Protein AF-A0A521TZN9-F1 (afdb_monomer_lite)

Radius of gyration: 21.46 Å; chains: 1; bounding box: 50×12×67 Å

Secondary structure (DSSP, 8-st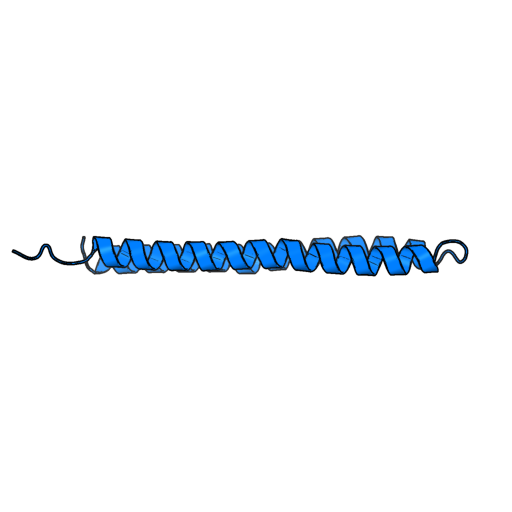ate):
--HHHHHHHHHHHHHHHHH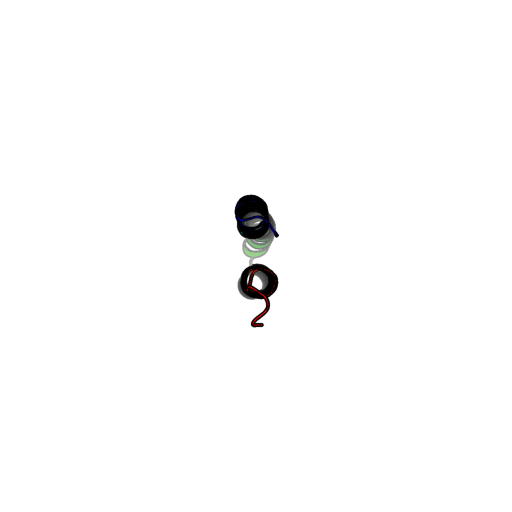HHHHHHHHHHHHHHHHHHHHHHHHTSTTTHHHHHHHHHHHHHHHHHHHHHHHHHHHHHHHHHHHHHHHTTSPP--

Sequence (94 aa):
MSPTDKRRLQGLRALLQDVVEHGSTAVERVHRTTADRTFAVLEAIPPVAGVAKVARDVHGAVLTGVYGSIRQVNRAVGEVLTAVIEESTKPEEE

Structure (mmCIF, N/CA/C/O backbone):
data_AF-A0A521TZN9-F1
#
_entry.id   AF-A0A521TZN9-F1
#
loop_
_atom_site.group_PDB
_atom_site.id
_atom_site.type_symbol
_atom_site.label_atom_id
_atom_site.label_alt_id
_atom_site.label_comp_id
_atom_site.label_asym_id
_atom_site.label_entity_id
_atom_site.label_seq_id
_atom_site.pdbx_PDB_ins_code
_atom_site.Cartn_x
_atom_site.Cartn_y
_atom_site.Cartn_z
_atom_site.occupancy
_atom_site.B_iso_or_equiv
_atom_site.auth_seq_id
_atom_site.auth_comp_id
_atom_site.auth_asym_id
_atom_site.auth_atom_id
_atom_site.pdbx_PDB_model_num
ATOM 1 N N . MET A 1 1 ? -21.895 6.526 28.812 1.00 65.25 1 MET A N 1
ATOM 2 C CA . MET A 1 1 ? -22.161 6.725 27.362 1.00 65.25 1 MET A CA 1
ATOM 3 C C . MET A 1 1 ? -23.304 5.809 26.930 1.00 65.25 1 MET A C 1
ATOM 5 O O . MET A 1 1 ? -23.363 4.698 27.444 1.00 65.25 1 MET A O 1
ATOM 9 N N . SER A 1 2 ? -24.228 6.229 26.051 1.00 80.75 2 SER A N 1
ATOM 10 C CA . SER A 1 2 ? -25.355 5.354 25.678 1.00 80.75 2 SER A CA 1
ATOM 11 C C . SER A 1 2 ? -24.897 4.184 24.782 1.00 80.75 2 SER A C 1
ATOM 13 O O . SER A 1 2 ? -23.921 4.324 24.036 1.00 80.75 2 SER A O 1
ATOM 15 N N . PRO A 1 3 ? -25.606 3.037 24.774 1.00 80.88 3 PRO A N 1
ATOM 16 C CA . PRO A 1 3 ? -25.299 1.917 23.875 1.00 80.88 3 PRO A CA 1
ATOM 17 C C . PRO A 1 3 ? -25.304 2.306 22.388 1.00 80.88 3 PRO A C 1
ATOM 19 O O . PRO A 1 3 ? -24.597 1.717 21.570 1.00 80.88 3 PRO A O 1
ATOM 22 N N . THR A 1 4 ? -26.106 3.307 22.024 1.00 87.62 4 THR A N 1
ATOM 23 C CA . THR A 1 4 ? -26.189 3.830 20.658 1.00 87.62 4 THR A CA 1
ATOM 24 C C . THR A 1 4 ? -24.956 4.652 20.294 1.00 87.62 4 THR A C 1
ATOM 26 O O . THR A 1 4 ? -24.451 4.505 19.182 1.00 87.62 4 THR A O 1
ATOM 29 N N . ASP A 1 5 ? -24.421 5.441 21.225 1.00 89.12 5 ASP A N 1
ATOM 30 C CA . ASP A 1 5 ? -23.203 6.228 20.999 1.00 89.12 5 ASP A CA 1
ATOM 31 C C . ASP A 1 5 ? -21.978 5.322 20.821 1.00 89.12 5 ASP A C 1
ATOM 33 O O . ASP A 1 5 ? -21.189 5.531 19.899 1.00 89.12 5 ASP A O 1
ATOM 37 N N . LYS A 1 6 ? -21.878 4.238 21.610 1.00 89.56 6 LYS A N 1
ATOM 38 C CA . LYS A 1 6 ? -20.833 3.209 21.446 1.00 89.56 6 LYS A CA 1
ATOM 39 C C . LYS A 1 6 ? -20.846 2.600 20.041 1.00 89.56 6 LYS A C 1
ATOM 41 O O . LYS A 1 6 ? -19.811 2.549 19.380 1.00 89.56 6 LYS A O 1
ATOM 46 N N . ARG A 1 7 ? -22.020 2.175 19.557 1.00 91.00 7 ARG A N 1
ATOM 47 C CA . ARG A 1 7 ? -22.167 1.601 18.206 1.00 91.00 7 ARG A CA 1
ATOM 48 C C . ARG A 1 7 ? -21.790 2.595 17.108 1.00 91.00 7 ARG A C 1
ATOM 50 O O . ARG A 1 7 ? -21.160 2.205 16.131 1.00 91.00 7 ARG A O 1
ATOM 57 N N . ARG A 1 8 ? -22.146 3.874 17.268 1.00 92.62 8 ARG A N 1
ATOM 58 C CA . ARG A 1 8 ? -21.775 4.933 16.313 1.00 92.62 8 ARG A CA 1
ATOM 59 C C . ARG A 1 8 ? -20.261 5.131 16.246 1.00 92.62 8 ARG A C 1
ATOM 61 O O . ARG A 1 8 ? -19.719 5.189 15.147 1.00 92.62 8 ARG A O 1
ATOM 68 N N . LEU A 1 9 ? -19.581 5.169 17.393 1.00 93.06 9 LEU A N 1
ATOM 69 C CA . LEU A 1 9 ? -18.118 5.268 17.471 1.00 93.06 9 LEU A CA 1
ATOM 70 C C . LEU A 1 9 ? -17.419 4.062 16.831 1.00 93.06 9 LEU A C 1
ATOM 72 O O . LEU A 1 9 ? -16.496 4.243 16.039 1.00 93.06 9 LEU A O 1
ATOM 76 N N . GLN A 1 10 ? -17.892 2.844 17.110 1.00 91.88 10 GLN A N 1
ATOM 77 C CA . GLN A 1 10 ? -17.362 1.627 16.485 1.00 91.88 10 GLN A CA 1
ATOM 78 C C . GLN A 1 10 ? -17.556 1.631 14.963 1.00 91.88 10 GLN A C 1
ATOM 80 O O . GLN A 1 10 ? -16.624 1.311 14.226 1.00 91.88 10 GLN A O 1
ATOM 85 N N . GLY A 1 11 ? -18.735 2.046 14.491 1.00 94.06 11 GLY A N 1
ATOM 86 C CA . GLY A 1 11 ? -19.019 2.185 13.064 1.00 94.06 11 GLY A CA 1
ATOM 87 C C . GLY A 1 11 ? -18.118 3.216 12.384 1.0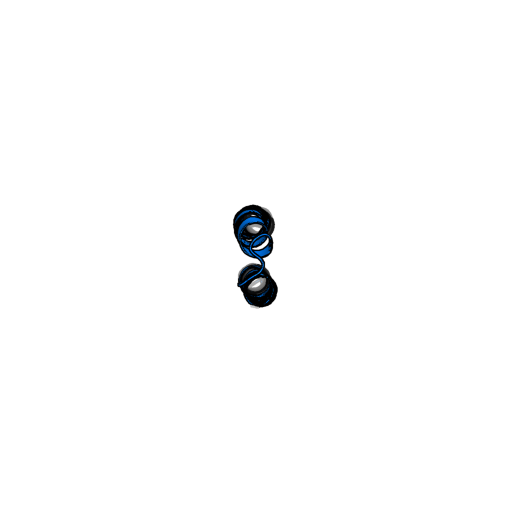0 94.06 11 GLY A C 1
ATOM 88 O O . GLY A 1 11 ? -17.529 2.922 11.348 1.00 94.06 11 GLY A O 1
ATOM 89 N N . LEU A 1 12 ? -17.943 4.396 12.987 1.00 94.94 12 LEU A N 1
ATOM 90 C CA . LEU A 1 12 ? -17.044 5.427 12.463 1.00 94.94 12 LEU A CA 1
ATOM 91 C C . LEU A 1 12 ? -15.592 4.936 12.400 1.00 94.94 12 LEU A C 1
ATOM 93 O O . LEU A 1 12 ? -14.934 5.113 11.378 1.00 94.94 12 LEU A O 1
ATOM 97 N N . ARG A 1 13 ? -15.103 4.283 13.462 1.00 94.44 13 ARG A N 1
ATOM 98 C CA . ARG A 1 13 ? -13.762 3.680 13.486 1.00 94.44 13 ARG A CA 1
ATOM 99 C C . ARG A 1 13 ? -13.588 2.672 12.352 1.00 94.44 13 ARG A C 1
ATOM 101 O O . ARG A 1 13 ? -12.567 2.717 11.674 1.00 94.44 13 ARG A O 1
ATOM 108 N N . ALA A 1 14 ? -14.565 1.788 12.134 1.00 94.75 14 ALA A N 1
ATOM 109 C CA . ALA A 1 14 ? -14.505 0.792 11.064 1.00 94.75 14 ALA A CA 1
ATOM 110 C C . ALA A 1 14 ? -14.454 1.451 9.676 1.00 94.75 14 ALA A C 1
ATOM 112 O O . ALA A 1 14 ? -13.587 1.115 8.877 1.00 94.75 14 ALA A O 1
ATOM 113 N N . LEU A 1 15 ? -15.298 2.459 9.430 1.00 96.44 15 LEU A N 1
ATOM 114 C CA . LEU A 1 15 ? -15.291 3.210 8.171 1.00 96.44 15 LEU A CA 1
ATOM 115 C C . LEU A 1 15 ? -13.942 3.883 7.903 1.00 96.44 15 LEU A C 1
ATOM 117 O O . LEU A 1 15 ? -13.422 3.801 6.794 1.00 96.44 15 LEU A O 1
ATOM 121 N N . LEU A 1 16 ? -13.361 4.541 8.910 1.00 95.12 16 LEU A N 1
ATOM 122 C CA . LEU A 1 16 ? -12.053 5.183 8.765 1.00 95.12 16 LEU A CA 1
ATOM 123 C C . LEU A 1 16 ? -10.953 4.157 8.474 1.00 95.12 16 LEU A C 1
ATOM 125 O O . LEU A 1 16 ? -10.121 4.388 7.596 1.00 95.12 16 LEU A O 1
ATOM 129 N N . GLN A 1 17 ? -10.975 3.016 9.165 1.00 94.81 17 GLN A N 1
ATOM 130 C CA . GLN A 1 17 ? -10.014 1.942 8.942 1.00 94.81 17 GLN A CA 1
ATOM 131 C C . GLN A 1 17 ? -10.105 1.393 7.510 1.00 94.81 17 GLN A C 1
ATOM 133 O O . GLN A 1 17 ? -9.070 1.247 6.854 1.00 94.81 17 GLN A O 1
ATOM 138 N N . ASP A 1 18 ? -11.316 1.157 7.004 1.00 96.12 18 ASP A N 1
ATOM 139 C CA . ASP A 1 18 ? -11.545 0.668 5.640 1.00 96.12 18 ASP A CA 1
ATOM 140 C C . ASP A 1 18 ? -11.105 1.691 4.587 1.00 96.12 18 ASP A C 1
ATOM 142 O O . ASP A 1 18 ? -10.473 1.334 3.589 1.00 96.12 18 ASP A O 1
ATOM 146 N N . VAL A 1 19 ? -11.372 2.981 4.818 1.00 97.19 19 VAL A N 1
ATOM 147 C CA . VAL A 1 19 ? -10.929 4.063 3.925 1.00 97.19 19 VAL A CA 1
ATOM 148 C C . VAL A 1 19 ? -9.407 4.094 3.811 1.00 97.19 19 VAL A C 1
ATOM 150 O O . VAL A 1 19 ? -8.885 4.206 2.702 1.00 97.19 19 VAL A O 1
ATOM 153 N N . VAL A 1 20 ? -8.675 3.965 4.921 1.00 95.44 20 VAL A N 1
ATOM 154 C CA . VAL A 1 20 ? -7.204 3.947 4.893 1.00 95.44 20 VAL A CA 1
ATOM 155 C C . VAL A 1 20 ? -6.677 2.676 4.219 1.00 95.44 20 VAL A C 1
ATOM 157 O O . VAL A 1 20 ? -5.751 2.753 3.406 1.00 95.44 20 VAL A O 1
ATOM 160 N N . GLU A 1 21 ? -7.273 1.513 4.490 1.00 95.25 21 GLU A N 1
ATOM 161 C CA . GLU A 1 21 ? -6.877 0.237 3.875 1.00 95.25 21 GLU A CA 1
ATOM 162 C C . GLU A 1 21 ? -7.047 0.279 2.347 1.00 95.25 21 GLU A C 1
ATOM 164 O O . GLU A 1 21 ? -6.112 0.002 1.584 1.00 95.25 21 GLU A O 1
ATOM 169 N N . HIS A 1 22 ? -8.225 0.684 1.874 1.00 96.75 22 HIS A N 1
ATOM 170 C CA . HIS A 1 22 ? -8.521 0.739 0.446 1.00 96.75 22 HIS A CA 1
ATOM 171 C C . HIS A 1 22 ? -7.831 1.912 -0.249 1.00 96.75 22 HIS A C 1
ATOM 173 O O . HIS A 1 22 ? -7.318 1.747 -1.358 1.00 96.75 22 HIS A O 1
ATOM 179 N N . GLY A 1 23 ? -7.755 3.070 0.407 1.00 96.75 23 GLY A N 1
ATOM 180 C CA . GLY A 1 23 ? -7.058 4.245 -0.104 1.00 96.75 23 GLY A CA 1
ATOM 181 C C . GLY A 1 23 ? -5.573 3.967 -0.313 1.00 96.75 23 GLY A C 1
ATOM 182 O O . GLY A 1 23 ? -5.061 4.159 -1.415 1.00 96.75 23 GLY A O 1
ATOM 183 N N . SER A 1 24 ? -4.888 3.425 0.699 1.00 96.38 24 SER A N 1
ATOM 184 C CA . SER A 1 24 ? -3.469 3.061 0.584 1.00 96.38 24 SER A CA 1
ATOM 185 C C . SER A 1 24 ? -3.227 2.035 -0.529 1.00 96.38 24 SER A C 1
ATOM 187 O O . SER A 1 24 ? -2.299 2.197 -1.316 1.00 96.38 24 SER A O 1
ATOM 189 N N . THR A 1 25 ? -4.110 1.044 -0.678 1.00 96.75 25 THR A N 1
ATOM 190 C CA . THR A 1 25 ? -4.049 0.047 -1.761 1.00 96.75 25 THR A CA 1
ATOM 191 C C . THR A 1 25 ? -4.244 0.668 -3.150 1.00 96.75 25 THR A C 1
ATOM 193 O O . THR A 1 25 ? -3.579 0.279 -4.116 1.00 96.75 25 THR A O 1
ATOM 196 N N . ALA A 1 26 ? -5.153 1.635 -3.283 1.00 97.75 26 ALA A N 1
ATOM 197 C CA . ALA A 1 26 ? -5.376 2.341 -4.541 1.00 97.75 26 ALA A CA 1
ATOM 198 C C . ALA A 1 26 ? -4.146 3.170 -4.937 1.00 97.75 26 ALA A C 1
ATOM 200 O O . ALA A 1 26 ? -3.689 3.084 -6.080 1.00 97.75 26 ALA A O 1
ATOM 201 N N . VAL A 1 27 ? -3.567 3.910 -3.987 1.00 97.81 27 VAL A N 1
ATOM 202 C CA . VAL A 1 27 ? -2.351 4.698 -4.228 1.00 97.81 27 VAL A CA 1
ATOM 203 C C . VAL A 1 27 ? -1.166 3.782 -4.553 1.00 97.81 27 VAL A C 1
ATOM 205 O O . VAL A 1 27 ? -0.455 4.049 -5.520 1.00 97.81 27 VAL A O 1
ATOM 208 N N . GLU A 1 28 ? -0.992 2.667 -3.834 1.00 97.94 28 GLU A N 1
ATOM 209 C CA . GLU A 1 28 ? 0.050 1.669 -4.117 1.00 97.94 28 GLU A CA 1
ATOM 210 C C . GLU A 1 28 ? -0.015 1.185 -5.572 1.00 97.94 28 GLU A C 1
ATOM 212 O O . GLU A 1 28 ? 1.003 1.105 -6.260 1.00 97.94 28 GLU A O 1
ATOM 217 N N . ARG A 1 29 ? -1.224 0.906 -6.072 1.00 97.38 29 ARG A N 1
ATOM 218 C CA . ARG A 1 29 ? -1.442 0.455 -7.452 1.00 97.38 29 ARG A CA 1
ATOM 219 C C . ARG A 1 29 ? -1.043 1.513 -8.476 1.00 97.38 29 ARG A C 1
ATOM 221 O O . ARG A 1 29 ? -0.387 1.177 -9.463 1.00 97.38 29 ARG A O 1
ATOM 228 N N . VAL A 1 30 ? -1.433 2.769 -8.260 1.00 98.06 30 VAL A N 1
ATOM 229 C CA . VAL A 1 30 ? -1.079 3.881 -9.160 1.00 98.06 30 VAL A CA 1
ATOM 230 C C . VAL A 1 30 ? 0.431 4.107 -9.162 1.00 98.06 30 VAL A C 1
ATOM 232 O O . VAL A 1 30 ? 1.030 4.233 -10.232 1.00 98.06 30 VAL A O 1
ATOM 235 N N . HI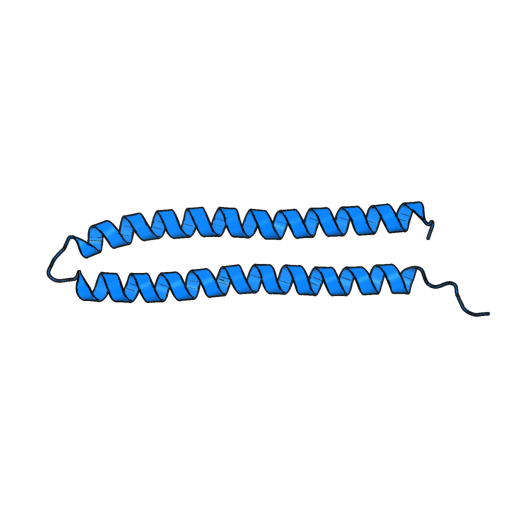S A 1 31 ? 1.055 4.088 -7.984 1.00 97.62 31 HIS A N 1
ATOM 236 C CA . HIS A 1 31 ? 2.497 4.248 -7.833 1.00 97.62 31 HIS A CA 1
ATOM 237 C C . HIS A 1 31 ? 3.248 3.115 -8.552 1.00 97.62 31 HIS A C 1
ATOM 239 O O . HIS A 1 31 ? 4.106 3.387 -9.392 1.00 97.62 31 HIS A O 1
ATOM 245 N N . ARG A 1 32 ? 2.852 1.853 -8.325 1.00 97.81 32 ARG A N 1
ATOM 246 C CA . ARG A 1 32 ? 3.417 0.678 -9.010 1.00 97.81 32 ARG A CA 1
ATOM 247 C C . ARG A 1 32 ? 3.289 0.790 -10.528 1.00 97.81 32 ARG A C 1
ATOM 249 O O . ARG A 1 32 ? 4.291 0.713 -11.226 1.00 97.81 32 ARG A O 1
ATOM 256 N N . THR A 1 33 ? 2.084 1.069 -11.028 1.00 97.12 33 THR A N 1
ATOM 257 C CA . THR A 1 33 ? 1.815 1.202 -12.474 1.00 97.12 33 THR A CA 1
ATOM 258 C C . THR A 1 33 ? 2.670 2.294 -13.117 1.00 97.12 33 THR A C 1
ATOM 260 O O . THR A 1 33 ? 3.140 2.146 -14.244 1.00 97.12 33 THR A O 1
ATOM 263 N N . THR A 1 34 ? 2.869 3.405 -12.407 1.00 96.94 34 THR A N 1
ATOM 264 C CA . THR A 1 34 ? 3.689 4.519 -12.891 1.00 96.94 34 THR A CA 1
ATOM 265 C C . THR A 1 34 ? 5.162 4.124 -12.964 1.00 96.94 34 THR A C 1
ATOM 267 O O . THR A 1 34 ? 5.788 4.320 -14.004 1.00 96.94 34 THR A O 1
ATOM 270 N N . ALA A 1 35 ? 5.696 3.501 -11.911 1.00 97.19 35 ALA A N 1
ATOM 271 C CA . ALA A 1 35 ? 7.072 3.012 -11.898 1.00 97.19 35 ALA A CA 1
ATOM 272 C C . ALA A 1 35 ? 7.308 1.932 -12.966 1.00 97.19 35 ALA A C 1
ATOM 274 O O . ALA A 1 35 ? 8.325 1.956 -13.656 1.00 97.19 35 ALA A O 1
ATOM 275 N N . ASP A 1 36 ? 6.345 1.029 -13.161 1.00 97.06 36 ASP A N 1
ATOM 276 C CA . ASP A 1 36 ? 6.443 -0.062 -14.130 1.00 97.06 36 ASP A CA 1
ATOM 277 C C . ASP A 1 36 ? 6.627 0.426 -15.566 1.00 97.06 36 ASP A C 1
ATOM 279 O O . ASP A 1 36 ? 7.399 -0.164 -16.326 1.00 97.06 36 ASP A O 1
ATOM 283 N N . ARG A 1 37 ? 5.947 1.516 -15.936 1.00 97.56 37 ARG A N 1
ATOM 284 C CA . ARG A 1 37 ? 6.118 2.147 -17.251 1.00 97.56 37 ARG A CA 1
ATOM 285 C C . ARG A 1 37 ? 7.532 2.690 -17.420 1.00 97.56 37 ARG A C 1
ATOM 287 O O . ARG A 1 37 ? 8.150 2.457 -18.454 1.00 97.56 37 ARG A O 1
ATOM 294 N N . THR A 1 38 ? 8.057 3.366 -16.403 1.00 96.12 38 THR A N 1
ATOM 295 C CA . THR A 1 38 ? 9.415 3.923 -16.428 1.00 96.12 38 THR A CA 1
ATOM 296 C C . THR A 1 38 ? 10.471 2.823 -16.523 1.00 96.12 38 THR A C 1
ATOM 298 O O . THR A 1 38 ? 11.352 2.894 -17.378 1.00 96.12 38 THR A O 1
ATOM 301 N N . PHE A 1 39 ? 10.366 1.771 -15.705 1.00 98.19 39 PHE A N 1
ATOM 302 C CA . PHE A 1 39 ? 11.304 0.648 -15.755 1.00 98.19 39 PHE A CA 1
ATOM 303 C C . PHE A 1 39 ? 11.230 -0.109 -17.080 1.00 98.19 39 PHE A C 1
ATOM 305 O O . PHE A 1 39 ? 12.273 -0.450 -17.624 1.00 98.19 39 PHE A O 1
ATOM 312 N N . ALA A 1 40 ? 10.040 -0.287 -17.663 1.00 97.62 40 ALA A N 1
ATOM 313 C CA . ALA A 1 40 ? 9.907 -0.914 -18.979 1.00 97.62 40 ALA A CA 1
ATOM 314 C C . ALA A 1 40 ? 10.683 -0.163 -20.078 1.00 97.62 40 ALA A C 1
ATOM 316 O O . ALA A 1 40 ? 11.308 -0.798 -20.925 1.00 97.62 40 ALA A O 1
ATOM 317 N N . VAL A 1 41 ? 10.692 1.175 -20.045 1.00 98.06 41 VAL A N 1
ATOM 318 C CA . VAL A 1 41 ? 11.486 1.985 -20.986 1.00 98.06 41 VAL A CA 1
ATOM 319 C C . VAL A 1 41 ? 12.987 1.771 -20.773 1.00 98.06 41 VAL A C 1
ATOM 321 O O . VAL A 1 41 ? 13.719 1.585 -21.742 1.00 98.06 41 VAL A O 1
ATOM 324 N N . LEU A 1 42 ? 13.457 1.760 -19.522 1.00 97.69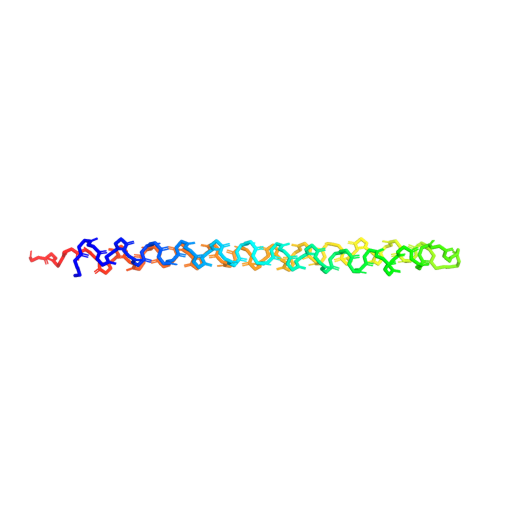 42 LEU A N 1
ATOM 325 C CA . LEU A 1 42 ? 14.878 1.563 -19.207 1.00 97.69 42 LEU A CA 1
ATOM 326 C C . LEU A 1 42 ? 15.361 0.144 -19.532 1.00 97.69 42 LEU A C 1
ATOM 328 O O . LEU A 1 42 ? 16.469 -0.042 -20.027 1.00 97.69 42 LEU A O 1
ATOM 332 N N . GLU A 1 43 ? 14.522 -0.861 -19.297 1.00 97.75 43 GLU A N 1
ATOM 333 C CA . GLU A 1 43 ? 14.826 -2.262 -19.591 1.00 97.75 43 GLU A CA 1
ATOM 334 C C . GLU A 1 43 ? 14.927 -2.563 -21.089 1.00 97.75 43 GLU A C 1
ATOM 336 O O . GLU A 1 43 ? 15.576 -3.535 -21.474 1.00 97.75 43 GLU A O 1
ATOM 341 N N . ALA A 1 44 ? 14.340 -1.719 -21.940 1.00 98.06 44 ALA A N 1
ATOM 342 C CA . ALA A 1 44 ? 14.483 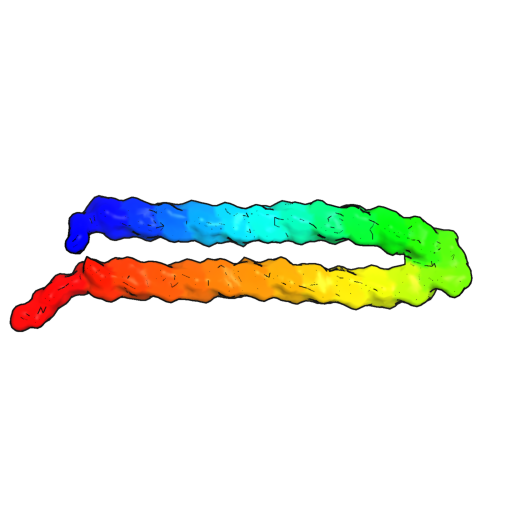-1.816 -23.388 1.00 98.06 44 ALA A CA 1
ATOM 343 C C . ALA A 1 44 ? 15.856 -1.331 -23.898 1.00 98.06 44 ALA A C 1
ATOM 345 O O . ALA A 1 44 ? 16.173 -1.537 -25.069 1.00 98.06 44 ALA A O 1
ATOM 346 N N . ILE A 1 45 ? 16.678 -0.698 -23.049 1.00 97.88 45 ILE A N 1
ATOM 347 C CA . ILE A 1 45 ? 17.994 -0.155 -23.407 1.00 97.88 45 ILE A CA 1
ATOM 348 C C . ILE A 1 45 ? 19.082 -1.167 -22.992 1.00 97.88 45 ILE A C 1
ATOM 350 O O . ILE A 1 45 ? 19.388 -1.271 -21.799 1.00 97.88 45 ILE A O 1
ATOM 354 N N . PRO A 1 46 ? 19.716 -1.903 -23.934 1.00 96.94 46 PRO A N 1
ATOM 355 C CA . PRO A 1 46 ? 20.583 -3.037 -23.595 1.00 96.94 46 PRO A CA 1
ATOM 356 C C . PRO A 1 46 ? 21.734 -2.714 -22.626 1.00 96.94 46 PRO A C 1
ATOM 358 O O . PRO A 1 46 ? 21.947 -3.502 -21.705 1.00 96.94 46 PRO A O 1
ATOM 361 N N . PRO A 1 47 ? 22.433 -1.562 -22.744 1.00 98.25 47 PRO A N 1
ATOM 362 C CA . PRO A 1 47 ? 23.501 -1.201 -21.809 1.00 98.25 47 PRO A CA 1
ATOM 363 C C . PRO A 1 47 ? 23.085 -1.094 -20.334 1.00 98.25 47 PRO A C 1
ATOM 365 O O . PRO A 1 47 ? 23.932 -1.263 -19.463 1.00 98.25 47 PRO A O 1
ATOM 368 N N . VAL A 1 48 ? 21.812 -0.801 -20.035 1.00 97.94 48 VAL A N 1
ATOM 369 C CA . VAL A 1 48 ? 21.332 -0.567 -18.656 1.00 97.94 48 VAL A CA 1
ATOM 370 C C . VAL A 1 48 ? 20.246 -1.543 -18.209 1.00 97.94 48 VAL A C 1
ATOM 372 O O . VAL A 1 48 ? 19.860 -1.523 -17.042 1.00 97.94 48 VAL A O 1
ATOM 375 N N . ALA A 1 49 ? 19.782 -2.430 -19.091 1.00 97.56 49 ALA A N 1
ATOM 376 C CA . ALA A 1 49 ? 18.643 -3.306 -18.833 1.00 97.56 49 ALA A CA 1
ATOM 377 C C . ALA A 1 49 ? 18.799 -4.163 -17.566 1.00 97.56 49 ALA A C 1
ATOM 379 O O . ALA A 1 49 ? 17.856 -4.302 -16.790 1.00 97.56 49 ALA A O 1
ATOM 380 N N . GLY A 1 50 ? 19.995 -4.711 -17.326 1.00 97.75 50 GLY A N 1
ATOM 381 C CA . GLY A 1 50 ? 20.272 -5.504 -16.125 1.00 97.75 50 GLY A CA 1
ATOM 382 C C . GLY A 1 50 ? 20.137 -4.688 -14.836 1.00 97.75 50 GLY A C 1
ATOM 383 O O . GLY A 1 50 ? 19.471 -5.118 -13.898 1.00 97.75 50 GLY A O 1
ATOM 384 N N . VAL A 1 51 ? 20.707 -3.480 -14.812 1.00 97.75 51 VAL A N 1
ATOM 385 C CA . VAL A 1 51 ? 20.626 -2.571 -13.655 1.00 97.75 51 VAL A CA 1
ATOM 386 C C . VAL A 1 51 ? 19.193 -2.075 -13.451 1.00 97.75 51 VAL A C 1
ATOM 388 O O . VAL A 1 51 ? 18.729 -1.999 -12.316 1.00 97.75 51 VAL A O 1
ATOM 391 N N . ALA A 1 52 ? 18.468 -1.799 -14.538 1.00 98.12 52 ALA A N 1
ATOM 392 C CA . ALA A 1 52 ? 17.071 -1.379 -14.490 1.00 98.12 52 ALA A CA 1
ATOM 393 C C . ALA A 1 52 ? 16.166 -2.443 -13.846 1.00 98.12 52 ALA A C 1
ATOM 395 O O . ALA A 1 52 ? 15.352 -2.095 -12.993 1.00 98.12 52 ALA A O 1
ATOM 396 N N . LYS A 1 53 ? 16.358 -3.730 -14.174 1.00 97.81 53 LYS A N 1
ATOM 397 C CA . LYS A 1 53 ? 15.618 -4.841 -13.544 1.00 97.81 53 LYS A CA 1
ATOM 398 C C . LYS A 1 53 ? 15.870 -4.927 -12.043 1.00 97.81 53 LYS A C 1
ATOM 400 O O . LYS A 1 53 ? 14.925 -4.970 -11.266 1.00 97.81 53 LYS A O 1
ATOM 405 N N . VAL A 1 54 ? 17.135 -4.865 -11.624 1.00 98.25 54 VAL A N 1
ATOM 406 C CA . VAL A 1 54 ? 17.486 -4.889 -10.194 1.00 98.25 54 VAL A CA 1
ATOM 407 C C . VAL A 1 54 ? 16.861 -3.700 -9.459 1.00 98.25 54 VAL A C 1
ATOM 409 O O . VAL A 1 54 ? 16.279 -3.863 -8.388 1.00 98.25 54 VAL A O 1
ATOM 412 N N . ALA A 1 55 ? 16.933 -2.502 -10.043 1.00 98.00 55 ALA A N 1
ATOM 413 C CA . ALA A 1 55 ? 16.313 -1.314 -9.467 1.00 98.00 55 ALA A CA 1
ATOM 414 C C . ALA A 1 55 ? 14.782 -1.444 -9.373 1.00 98.00 55 ALA A C 1
ATOM 416 O O . ALA A 1 55 ? 14.203 -1.013 -8.374 1.00 98.00 55 ALA A O 1
ATOM 417 N N . ARG A 1 56 ? 14.131 -2.074 -10.360 1.00 98.00 56 ARG A N 1
ATOM 418 C CA . ARG A 1 56 ? 12.694 -2.371 -10.331 1.00 98.00 56 ARG A CA 1
ATOM 419 C C . ARG A 1 56 ? 12.327 -3.299 -9.182 1.00 98.00 56 ARG A C 1
ATOM 421 O O . ARG A 1 56 ? 11.370 -3.009 -8.466 1.00 98.00 56 ARG A O 1
ATOM 428 N N . ASP A 1 57 ? 13.089 -4.370 -8.983 1.00 98.06 57 ASP A N 1
ATOM 429 C CA . ASP A 1 57 ? 12.842 -5.340 -7.913 1.00 98.06 57 ASP A CA 1
ATOM 430 C C . ASP A 1 57 ? 12.995 -4.689 -6.533 1.00 98.06 57 ASP A C 1
ATOM 432 O O . ASP A 1 57 ? 12.110 -4.804 -5.680 1.00 98.06 57 ASP A O 1
ATOM 436 N N . VAL A 1 58 ? 14.073 -3.920 -6.334 1.00 98.44 58 VAL A N 1
ATOM 437 C CA . VAL A 1 58 ? 14.303 -3.160 -5.095 1.00 98.44 58 VAL A CA 1
ATOM 438 C C . VAL A 1 58 ? 13.183 -2.146 -4.866 1.00 98.44 58 VAL A C 1
ATOM 440 O O . VAL A 1 58 ? 12.626 -2.083 -3.769 1.00 98.44 58 VAL A O 1
ATOM 443 N N . HIS A 1 59 ? 12.803 -1.387 -5.896 1.00 98.12 59 HIS A N 1
ATOM 444 C CA . HIS A 1 59 ? 11.689 -0.447 -5.815 1.00 98.12 59 HIS A CA 1
ATOM 445 C C . HIS A 1 59 ? 10.385 -1.161 -5.437 1.00 98.12 59 HIS A C 1
ATOM 447 O O . HIS A 1 59 ? 9.668 -0.703 -4.551 1.00 98.12 59 HIS A O 1
ATOM 453 N N . GLY A 1 60 ? 10.081 -2.302 -6.061 1.00 97.56 60 GLY A N 1
ATOM 454 C CA . GLY A 1 60 ? 8.894 -3.104 -5.766 1.00 97.56 60 GLY A CA 1
ATOM 455 C C . GLY A 1 60 ? 8.858 -3.615 -4.323 1.00 97.56 60 GLY A C 1
ATOM 456 O O . GLY A 1 60 ? 7.802 -3.562 -3.682 1.00 97.56 60 GLY A O 1
ATOM 457 N N . ALA A 1 61 ? 10.001 -4.051 -3.792 1.00 97.94 61 ALA A N 1
ATOM 458 C CA . ALA A 1 61 ? 10.135 -4.480 -2.403 1.00 97.94 61 ALA A CA 1
ATOM 459 C C . ALA A 1 61 ? 9.914 -3.317 -1.423 1.00 97.94 61 ALA A C 1
ATOM 461 O O . ALA A 1 61 ? 9.111 -3.439 -0.497 1.00 97.94 61 ALA A O 1
ATOM 462 N N . VAL A 1 62 ? 10.556 -2.167 -1.663 1.00 98.19 62 VAL A N 1
ATOM 463 C CA . VAL A 1 62 ? 10.381 -0.955 -0.843 1.00 98.19 62 VAL A CA 1
ATOM 464 C C . VAL A 1 62 ? 8.931 -0.483 -0.878 1.00 98.19 62 VAL A C 1
ATOM 466 O O . VAL A 1 62 ? 8.345 -0.225 0.170 1.00 98.19 62 VAL A O 1
ATOM 469 N N . LEU A 1 63 ? 8.325 -0.430 -2.066 1.00 97.50 63 LEU A N 1
ATOM 470 C CA . LEU A 1 63 ? 6.933 -0.037 -2.251 1.00 97.50 63 LEU A CA 1
ATOM 471 C C . LEU A 1 63 ? 5.998 -0.929 -1.424 1.00 97.50 63 LEU A C 1
ATOM 473 O O . LEU A 1 63 ? 5.190 -0.435 -0.639 1.00 97.50 63 LEU A O 1
ATOM 477 N N . THR A 1 64 ? 6.152 -2.247 -1.553 1.00 96.62 64 THR A N 1
ATOM 478 C CA . THR A 1 64 ? 5.356 -3.229 -0.805 1.00 96.62 64 THR A CA 1
ATOM 479 C C . THR A 1 64 ? 5.550 -3.067 0.703 1.00 96.62 64 THR A C 1
ATOM 481 O O . THR A 1 64 ? 4.574 -3.107 1.452 1.00 96.62 64 THR A O 1
ATOM 484 N N . GLY A 1 65 ? 6.786 -2.825 1.149 1.00 97.94 65 GLY A N 1
ATOM 485 C CA . GLY A 1 65 ? 7.107 -2.582 2.554 1.00 97.94 65 GLY A CA 1
ATOM 486 C C . GLY A 1 65 ? 6.441 -1.324 3.114 1.00 97.94 65 GLY A C 1
ATOM 487 O O . GLY A 1 65 ? 5.811 -1.385 4.167 1.00 97.94 65 GLY A O 1
ATOM 488 N N . VAL A 1 66 ? 6.516 -0.197 2.399 1.00 98.25 66 VAL A N 1
ATOM 489 C CA . VAL A 1 66 ? 5.934 1.085 2.834 1.00 98.25 66 VAL A CA 1
ATOM 490 C C . VAL A 1 66 ? 4.409 1.016 2.906 1.00 98.25 66 VAL A C 1
ATOM 492 O O . VAL A 1 66 ? 3.820 1.385 3.916 1.00 98.25 66 VAL A O 1
ATOM 495 N N . TYR A 1 67 ? 3.735 0.517 1.870 1.00 98.12 67 TYR A N 1
ATOM 496 C CA . TYR A 1 67 ? 2.272 0.412 1.924 1.00 98.12 67 TYR A CA 1
ATOM 497 C C . TYR A 1 67 ? 1.804 -0.684 2.888 1.00 98.12 67 TYR A C 1
ATOM 499 O O . TYR A 1 67 ? 0.763 -0.541 3.532 1.00 98.12 67 TYR A O 1
ATOM 507 N N . GLY A 1 68 ? 2.589 -1.752 3.046 1.00 97.38 68 GLY A N 1
ATOM 508 C CA . GLY A 1 68 ? 2.370 -2.765 4.072 1.00 97.38 68 GLY A CA 1
ATOM 509 C C . GLY A 1 68 ? 2.420 -2.186 5.486 1.00 97.38 68 GLY A C 1
ATOM 510 O O . GLY A 1 68 ? 1.521 -2.464 6.280 1.00 97.38 68 GLY A O 1
ATOM 511 N N . SER A 1 69 ? 3.408 -1.338 5.790 1.00 98.25 69 SER A N 1
ATOM 512 C CA . SER A 1 69 ? 3.537 -0.717 7.113 1.00 98.25 69 SER A CA 1
ATOM 513 C C . SER A 1 69 ? 2.398 0.260 7.403 1.00 98.25 69 SER A C 1
ATOM 515 O O . SER A 1 69 ? 1.860 0.242 8.507 1.00 98.25 69 SER A O 1
ATOM 517 N N . ILE A 1 70 ? 1.945 1.031 6.407 1.00 96.31 70 ILE A N 1
ATOM 518 C CA . ILE A 1 70 ? 0.763 1.899 6.536 1.00 96.31 70 ILE A CA 1
ATOM 519 C C . ILE A 1 70 ? -0.463 1.079 6.955 1.00 96.31 70 ILE A C 1
ATOM 521 O O . ILE A 1 70 ? -1.144 1.431 7.919 1.00 96.31 70 ILE A O 1
ATOM 525 N N . ARG A 1 71 ? -0.726 -0.045 6.277 1.00 95.69 71 ARG A N 1
ATOM 526 C CA . ARG A 1 71 ? -1.841 -0.941 6.625 1.00 95.69 71 ARG A CA 1
ATOM 527 C C . ARG A 1 71 ? -1.674 -1.566 8.007 1.00 95.69 71 ARG A C 1
ATOM 529 O O . ARG A 1 71 ? -2.645 -1.692 8.748 1.00 95.69 71 ARG A O 1
ATOM 536 N N . GLN A 1 72 ? -0.453 -1.939 8.382 1.00 97.31 72 GLN A N 1
ATOM 537 C CA . GLN A 1 72 ? -0.178 -2.506 9.701 1.00 97.31 72 GLN A CA 1
ATOM 538 C C . GLN A 1 72 ? -0.445 -1.493 10.819 1.00 97.31 72 GLN A C 1
ATOM 540 O O . GLN A 1 72 ? -1.130 -1.819 11.785 1.00 97.31 72 GLN A O 1
ATOM 545 N N . VAL A 1 73 ? 0.025 -0.253 10.660 1.00 96.94 73 VAL A N 1
ATOM 546 C CA . VAL A 1 73 ? -0.254 0.838 11.602 1.00 96.94 73 VAL A CA 1
ATOM 547 C C . VAL A 1 73 ? -1.754 1.120 11.670 1.00 96.94 73 VAL A C 1
ATOM 549 O O . VAL A 1 73 ? -2.292 1.241 12.766 1.00 96.94 73 VAL A O 1
ATOM 552 N N . ASN A 1 74 ? -2.453 1.150 10.531 1.00 96.12 74 ASN A N 1
ATOM 553 C CA . ASN A 1 74 ? -3.906 1.335 10.481 1.00 96.12 74 ASN A CA 1
ATOM 554 C C . ASN A 1 74 ? -4.659 0.276 11.310 1.00 96.12 74 ASN A C 1
ATOM 556 O O . ASN A 1 74 ? -5.555 0.609 12.086 1.00 96.12 74 ASN A O 1
ATOM 560 N N . ARG A 1 75 ? -4.256 -0.998 11.207 1.00 94.75 75 ARG A N 1
ATOM 561 C CA . ARG A 1 75 ? -4.831 -2.096 12.002 1.00 94.75 75 ARG A CA 1
ATOM 562 C C . ARG A 1 75 ? -4.529 -1.937 13.492 1.00 94.75 75 ARG A C 1
ATOM 564 O O . ARG A 1 75 ? -5.456 -2.006 14.293 1.00 94.75 75 ARG A O 1
ATOM 571 N N . ALA A 1 76 ? -3.277 -1.642 13.849 1.00 96.00 76 ALA A N 1
ATOM 572 C CA . ALA A 1 76 ? -2.870 -1.442 15.241 1.00 96.00 76 ALA A CA 1
ATOM 573 C C . ALA A 1 76 ? -3.628 -0.277 15.903 1.00 96.00 76 ALA A C 1
ATOM 575 O O . ALA A 1 76 ? -4.161 -0.417 17.001 1.00 96.00 76 ALA A O 1
ATOM 576 N N . VAL A 1 77 ? -3.751 0.858 15.209 1.00 94.12 77 VAL A N 1
ATOM 577 C CA . VAL A 1 77 ? -4.556 2.002 15.664 1.00 94.12 77 VAL A CA 1
ATOM 578 C C . VAL A 1 77 ? -6.016 1.593 15.842 1.00 94.12 77 VAL A C 1
ATOM 580 O O . VAL A 1 77 ? -6.630 1.916 16.859 1.00 94.12 77 VAL A O 1
ATOM 583 N N . GLY A 1 78 ? -6.568 0.835 14.892 1.00 92.81 78 GLY A N 1
ATOM 584 C CA . GLY A 1 78 ? -7.915 0.297 14.997 1.00 92.81 78 GLY A CA 1
ATOM 585 C C . GLY A 1 78 ? -8.115 -0.556 16.253 1.00 92.81 78 GLY A C 1
ATOM 586 O O . GLY A 1 78 ? -9.157 -0.438 16.904 1.00 92.81 78 GLY A O 1
ATOM 587 N N . GLU A 1 79 ? -7.191 -1.458 16.573 1.00 94.00 79 GLU A N 1
ATOM 588 C CA . GLU A 1 79 ? -7.258 -2.317 17.766 1.00 94.00 79 GLU A CA 1
ATOM 589 C C . GLU A 1 79 ? -7.224 -1.485 19.054 1.00 94.00 79 GLU A C 1
ATOM 591 O O . GLU A 1 79 ? -8.094 -1.646 19.910 1.00 94.00 79 GLU A O 1
ATOM 596 N N . VAL A 1 80 ? -6.313 -0.509 19.140 1.00 93.81 80 VAL A N 1
ATOM 597 C CA . VAL A 1 80 ? -6.220 0.415 20.284 1.00 93.81 80 VAL A CA 1
ATOM 598 C C . VAL A 1 80 ? -7.518 1.204 20.471 1.00 93.81 80 VAL A C 1
ATOM 600 O O . VAL A 1 80 ? -8.047 1.268 21.578 1.00 93.81 80 VAL A O 1
ATOM 603 N N . LEU A 1 81 ? -8.083 1.761 19.395 1.00 92.88 81 LEU A N 1
ATOM 604 C CA . LEU A 1 81 ? -9.367 2.472 19.443 1.00 92.88 81 LEU A CA 1
ATOM 605 C C . LEU A 1 81 ? -10.506 1.578 19.944 1.00 92.88 81 LEU A C 1
ATOM 607 O O . LEU A 1 81 ? -11.381 2.051 20.666 1.00 92.88 81 LEU A O 1
ATOM 611 N N . THR A 1 82 ? -10.497 0.295 19.578 1.00 91.94 82 THR A N 1
ATOM 612 C CA . THR A 1 82 ? -11.515 -0.663 20.034 1.00 91.94 82 THR A CA 1
ATOM 613 C C . THR A 1 82 ? -11.426 -0.853 21.545 1.00 91.94 82 THR A C 1
ATOM 615 O O . THR A 1 82 ? -12.433 -0.680 22.229 1.00 91.94 82 THR A O 1
ATOM 618 N N . ALA A 1 83 ? -10.219 -1.088 22.067 1.00 91.25 83 ALA A N 1
ATOM 619 C CA . ALA A 1 83 ? -9.985 -1.233 23.501 1.00 91.25 83 ALA A CA 1
ATOM 620 C C . ALA A 1 83 ? -10.372 0.033 24.288 1.00 91.25 83 ALA A C 1
ATOM 622 O O . ALA A 1 83 ? -11.031 -0.057 25.321 1.00 91.25 83 ALA A O 1
ATOM 623 N N . VAL A 1 84 ? -10.040 1.226 23.779 1.00 91.38 84 VAL A N 1
ATOM 624 C CA . VAL A 1 84 ? -10.399 2.505 24.423 1.00 91.38 84 VAL A CA 1
ATOM 625 C C . VAL A 1 84 ? -11.917 2.717 24.463 1.00 91.38 84 VAL A C 1
ATOM 627 O O . VAL A 1 84 ? -12.453 3.152 25.486 1.00 91.38 84 VAL A O 1
ATOM 630 N N . ILE A 1 85 ? -12.627 2.405 23.372 1.00 89.44 85 ILE A N 1
ATOM 631 C CA . ILE A 1 85 ? -14.096 2.489 23.326 1.00 89.44 85 ILE A CA 1
ATOM 632 C C . ILE A 1 85 ? -14.723 1.489 24.304 1.00 89.44 85 ILE A C 1
ATOM 634 O O . ILE A 1 85 ? -15.747 1.793 24.911 1.00 89.44 85 ILE A O 1
ATOM 638 N N . GLU A 1 86 ? -14.141 0.301 24.457 1.00 88.31 86 GLU A N 1
ATOM 639 C CA . GLU A 1 86 ? -14.614 -0.706 25.407 1.00 88.31 86 GLU A CA 1
ATOM 640 C C . GLU A 1 86 ? -14.401 -0.275 26.858 1.00 88.31 86 GLU A C 1
ATOM 642 O O . GLU A 1 86 ? -15.367 -0.287 27.624 1.00 88.31 86 GLU A O 1
ATOM 647 N N . GLU A 1 87 ? -13.200 0.184 27.209 1.00 88.69 87 GLU A N 1
ATOM 648 C CA . GLU A 1 87 ? -12.858 0.665 28.553 1.00 88.69 87 GLU A CA 1
ATOM 649 C C . GLU A 1 87 ? -13.765 1.821 28.985 1.00 88.69 87 GLU A C 1
ATOM 651 O O . GLU A 1 87 ? -14.383 1.766 30.042 1.00 88.69 87 GLU A O 1
ATOM 656 N N . SER A 1 88 ? -13.966 2.808 28.106 1.00 81.50 88 SER A N 1
ATOM 657 C CA . SER A 1 88 ? -14.830 3.975 28.362 1.00 81.50 88 SER A CA 1
ATOM 658 C C . SER A 1 88 ? -16.318 3.623 28.536 1.00 81.50 88 SER A C 1
ATOM 660 O O . SER A 1 88 ? -17.156 4.505 28.734 1.00 81.50 88 SER A O 1
ATOM 662 N N . THR A 1 89 ? -16.680 2.346 28.375 1.00 73.62 89 THR A N 1
ATOM 663 C CA . THR A 1 89 ? -18.055 1.844 28.480 1.00 73.62 89 THR A CA 1
ATOM 664 C C . THR A 1 89 ? -18.248 0.829 29.600 1.00 73.62 89 THR A C 1
ATOM 666 O O . THR A 1 89 ? -19.370 0.343 29.756 1.00 73.62 89 THR A O 1
ATOM 669 N N . LYS A 1 90 ? -17.201 0.515 30.377 1.00 74.19 90 LYS A N 1
ATOM 670 C CA . LYS A 1 90 ? -17.355 -0.268 31.604 1.00 74.19 90 LYS A CA 1
ATOM 671 C C . LYS A 1 90 ? -18.184 0.536 32.622 1.00 74.19 90 LYS A C 1
ATOM 673 O O . LYS A 1 90 ? -17.976 1.744 32.734 1.00 74.19 90 LYS A O 1
ATOM 678 N N . PRO A 1 91 ? -19.159 -0.083 33.310 1.00 61.22 91 PRO A N 1
ATOM 679 C CA . PRO A 1 91 ? -19.827 0.560 34.438 1.00 61.22 91 PRO A CA 1
ATOM 680 C C . PRO A 1 91 ? -18.802 0.810 35.555 1.00 61.22 91 PRO A C 1
ATOM 682 O O . PRO A 1 91 ? -17.932 -0.032 35.764 1.00 61.22 91 PRO A O 1
ATOM 685 N N . GLU A 1 92 ? -18.881 1.958 36.237 1.00 61.38 92 GLU A N 1
ATOM 686 C CA . GLU A 1 92 ? -18.108 2.185 37.466 1.00 61.38 92 GLU A CA 1
ATOM 687 C C . GLU A 1 92 ? -18.514 1.098 38.470 1.00 61.38 92 GLU A C 1
ATOM 689 O O . GLU A 1 92 ? -19.697 0.950 38.779 1.00 61.38 92 GLU A O 1
ATOM 694 N N . GLU A 1 93 ? -17.558 0.267 38.885 1.00 59.28 93 GLU A N 1
ATOM 695 C CA . GLU A 1 93 ? -17.770 -0.707 39.953 1.00 59.28 93 GLU A CA 1
ATOM 696 C C . GLU A 1 93 ? -17.919 0.082 41.268 1.00 59.28 93 GLU A C 1
ATOM 698 O O . GLU A 1 93 ? -16.953 0.701 41.717 1.00 59.28 93 GLU A O 1
ATOM 703 N N . GLU A 1 94 ? -19.144 0.129 41.816 1.00 45.22 94 GLU A N 1
ATOM 704 C CA . GLU A 1 94 ? -19.455 0.626 43.174 1.00 45.22 94 GLU A CA 1
ATOM 705 C C . GLU A 1 94 ? -18.861 -0.274 44.267 1.00 45.22 94 GLU A C 1
ATOM 707 O O . GLU A 1 94 ? -18.990 -1.518 44.156 1.00 45.22 94 GLU A O 1
#

pLDDT: mean 92.93, std 9.61, range [45.22, 98.44]

Foldseek 3Di:
DDPVVLVVLLVVLVVVLVCQLVVLVVVLVVVLVVLVVVLVVQLVPVVCNVVSVVVNVVVNVVSCVVSVVSNVVSVVVSVVSNVVSVVVPDDPDD